Protein AF-A0A0J1GT63-F1 (afdb_monomer_lite)

Secondary structure (DSSP, 8-state):
-HHHHHHHHHHHHHHHHHHHHHHHHHHHHHHHHHTT-STTHHHHHHHHHHHHHHHHHHHHHHHHHHHHHHHHHHHHHHHHHHHT--TTTS----TTHHHHHHHHHHHHHHHHHHHHHHHHHHHHTT--PPP-

Organism: NCBI:txid1195763

pLDDT: mean 82.39, std 9.92, range [51.44, 94.12]

Foldseek 3Di:
DLVVVLVVLVVVLVVLVVVLVVVLVVLLVVLVVCLPPPVCLVVSLVSLVVSLVSLVVSVVSVVVSVVVSVVSLVVVVVVCVVVVHCPSVPDPDPPDPVVVVVVVVSVVSNVSSVVSNVQSVCVVVVHHDDDD

Radius of gyration: 20.68 Å; chains: 1; bounding box: 44×22×62 Å

InterPro domains:
  IPR056918 Octameric membrane protein [PF24838] (2-120)

Structure (mmCIF, N/CA/C/O backbone):
data_AF-A0A0J1GT63-F1
#
_entry.id   AF-A0A0J1GT63-F1
#
loop_
_atom_site.group_PDB
_atom_site.id
_atom_site.type_symbol
_atom_site.label_atom_id
_atom_site.label_alt_id
_atom_site.label_comp_id
_atom_site.label_asym_id
_atom_site.label_entity_id
_atom_site.label_seq_id
_atom_site.pdbx_PDB_ins_code
_atom_site.Cartn_x
_atom_site.Cartn_y
_atom_site.Cartn_z
_atom_site.occupancy
_atom_site.B_iso_or_equiv
_atom_site.auth_seq_id
_atom_site.auth_comp_id
_atom_site.auth_asym_id
_atom_site.auth_atom_id
_atom_site.pdbx_PDB_model_num
ATOM 1 N N . MET A 1 1 ? -10.395 2.982 30.428 1.00 61.97 1 MET A N 1
ATOM 2 C CA . MET A 1 1 ? -8.990 2.828 29.969 1.00 61.97 1 MET A CA 1
ATOM 3 C C . MET A 1 1 ? -8.846 2.008 28.679 1.00 61.97 1 MET A C 1
ATOM 5 O O . MET A 1 1 ? -8.060 2.412 27.834 1.00 61.97 1 MET A O 1
ATOM 9 N N . ALA A 1 2 ? -9.601 0.918 28.463 1.00 61.94 2 ALA A N 1
ATOM 10 C CA . ALA A 1 2 ? -9.502 0.102 27.237 1.00 61.94 2 ALA A CA 1
ATOM 11 C C . ALA A 1 2 ? -9.919 0.835 25.943 1.00 61.94 2 ALA A C 1
ATOM 13 O O . ALA A 1 2 ? -9.250 0.702 24.922 1.00 61.94 2 ALA A O 1
ATOM 14 N N . GLN A 1 3 ? -10.969 1.660 26.002 1.00 65.25 3 GLN A N 1
ATOM 15 C CA . GLN A 1 3 ? -11.474 2.410 24.847 1.00 65.25 3 GLN A CA 1
ATOM 16 C C . GLN A 1 3 ? -10.472 3.464 24.336 1.00 65.25 3 GLN A C 1
ATOM 18 O O . GLN A 1 3 ? -10.177 3.470 23.147 1.00 65.25 3 GLN A O 1
ATOM 23 N N . ASN A 1 4 ? -9.833 4.241 25.228 1.00 70.88 4 ASN A N 1
ATOM 24 C CA . ASN A 1 4 ? -8.737 5.152 24.846 1.00 70.88 4 ASN A CA 1
ATOM 25 C C . ASN A 1 4 ? -7.549 4.409 24.217 1.00 70.88 4 ASN A C 1
ATOM 27 O O . ASN A 1 4 ? -6.924 4.920 23.294 1.00 70.88 4 ASN A O 1
ATOM 31 N N . SER A 1 5 ? -7.220 3.203 24.701 1.00 71.69 5 SER A N 1
ATOM 32 C CA . SER A 1 5 ? -6.152 2.397 24.093 1.00 71.69 5 SER A CA 1
ATOM 33 C C . SER A 1 5 ? -6.535 1.925 22.689 1.00 71.69 5 SER A C 1
ATOM 35 O O . SER A 1 5 ? -5.686 1.952 21.802 1.00 71.69 5 SER A O 1
ATOM 37 N N . ALA A 1 6 ? -7.786 1.508 22.475 1.00 69.88 6 ALA A N 1
ATOM 38 C CA . ALA A 1 6 ? -8.275 1.095 21.163 1.00 69.88 6 ALA A CA 1
ATOM 39 C C . ALA A 1 6 ? -8.284 2.264 20.165 1.00 69.88 6 ALA A C 1
ATOM 41 O O . ALA A 1 6 ? -7.751 2.122 19.069 1.00 69.88 6 ALA A O 1
ATOM 42 N N . GLU A 1 7 ? -8.790 3.428 20.574 1.00 75.69 7 GLU A N 1
ATOM 43 C CA . GLU A 1 7 ? -8.805 4.642 19.752 1.00 75.69 7 GLU A CA 1
ATOM 44 C C . GLU A 1 7 ? -7.388 5.120 19.405 1.00 75.69 7 GLU A C 1
ATOM 46 O O . GLU A 1 7 ? -7.102 5.452 18.257 1.00 75.69 7 GLU A O 1
ATOM 51 N N . HIS A 1 8 ? -6.457 5.070 20.363 1.00 79.69 8 HIS A N 1
ATOM 52 C CA . HIS A 1 8 ? -5.052 5.383 20.109 1.00 79.69 8 HIS A CA 1
ATOM 53 C C . HIS A 1 8 ? -4.418 4.437 19.075 1.00 79.69 8 HIS A C 1
ATOM 55 O O . HIS A 1 8 ? -3.727 4.892 18.164 1.00 79.69 8 HIS A O 1
ATOM 61 N N . HIS A 1 9 ? -4.672 3.127 19.179 1.00 77.00 9 HIS A N 1
ATOM 62 C CA . HIS A 1 9 ? -4.184 2.156 18.198 1.00 77.00 9 HIS A CA 1
ATOM 63 C C . HIS A 1 9 ? -4.799 2.374 16.809 1.00 77.00 9 HIS A C 1
ATOM 65 O O . HIS A 1 9 ? -4.079 2.288 15.815 1.00 77.00 9 HIS A O 1
ATOM 71 N N . ASP A 1 10 ? -6.090 2.693 16.726 1.00 79.19 10 ASP A N 1
ATOM 72 C CA . ASP A 1 10 ? -6.757 2.956 15.449 1.00 79.19 10 ASP A CA 1
ATOM 73 C C . ASP A 1 10 ? -6.227 4.239 14.790 1.00 79.19 10 ASP A C 1
ATOM 75 O O . ASP A 1 10 ? -5.911 4.233 13.598 1.00 79.19 10 ASP A O 1
ATOM 79 N N . ASN A 1 11 ? -6.021 5.304 15.571 1.00 82.81 11 ASN A N 1
ATOM 80 C CA . ASN A 1 11 ? -5.409 6.548 15.096 1.00 82.81 11 ASN A CA 1
ATOM 81 C C . ASN A 1 11 ? -3.973 6.336 14.602 1.00 82.81 11 ASN A C 1
ATOM 83 O O . ASN A 1 11 ? -3.593 6.890 13.568 1.00 82.81 11 ASN A O 1
ATOM 87 N N . LEU A 1 12 ? -3.178 5.508 15.288 1.00 84.44 12 LEU A N 1
ATOM 88 C CA . LEU A 1 12 ? -1.839 5.134 14.827 1.00 84.44 12 LEU A CA 1
ATOM 89 C C . LEU A 1 12 ? -1.883 4.374 13.499 1.00 84.44 12 LEU A C 1
ATOM 91 O O . LEU A 1 12 ? -1.130 4.710 12.587 1.00 84.44 12 LEU A O 1
ATOM 95 N N . VAL A 1 13 ? -2.775 3.386 13.358 1.00 85.19 13 VAL A N 1
ATOM 96 C CA . VAL A 1 13 ? -2.92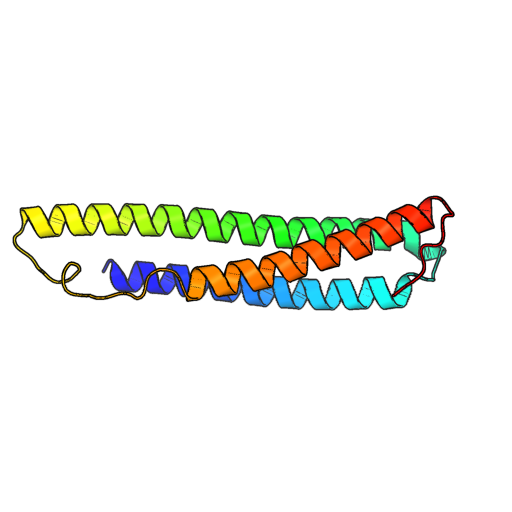0 2.623 12.107 1.00 85.19 13 VAL A CA 1
ATOM 97 C C . VAL A 1 13 ? -3.283 3.551 10.952 1.00 85.19 13 VAL A C 1
ATOM 99 O O . VAL A 1 13 ? -2.655 3.467 9.897 1.00 85.19 13 VAL A O 1
ATOM 102 N N . TRP A 1 14 ? -4.242 4.459 11.143 1.00 84.94 14 TRP A N 1
ATOM 103 C CA . TRP A 1 14 ? -4.617 5.431 10.115 1.00 84.94 14 TRP A CA 1
ATOM 104 C C . TRP A 1 14 ? -3.483 6.397 9.783 1.00 84.94 14 TRP A C 1
ATOM 106 O O . TRP A 1 14 ? -3.211 6.596 8.605 1.00 84.94 14 TRP A O 1
ATOM 116 N N . SER A 1 15 ? -2.779 6.926 10.786 1.00 86.88 15 SER A N 1
ATOM 117 C CA . SER A 1 15 ? -1.674 7.877 10.585 1.00 86.88 15 SER A CA 1
ATOM 118 C C . SER A 1 15 ? -0.499 7.257 9.827 1.00 86.88 15 SER A C 1
ATOM 120 O O . SER A 1 15 ? 0.032 7.846 8.889 1.00 86.88 15 SER A O 1
ATOM 122 N N . VAL A 1 16 ? -0.101 6.037 10.197 1.00 86.31 16 VAL A N 1
ATOM 123 C CA . VAL A 1 16 ? 0.967 5.311 9.494 1.00 86.31 16 VAL A CA 1
ATOM 124 C C . VAL A 1 16 ? 0.520 4.944 8.080 1.00 86.31 16 VAL A C 1
ATOM 126 O O . VAL A 1 16 ? 1.308 5.044 7.139 1.00 86.31 16 VAL A O 1
ATOM 129 N N . SER A 1 17 ? -0.744 4.550 7.904 1.00 88.75 17 SER A N 1
ATOM 130 C CA . SER A 1 17 ? -1.268 4.165 6.591 1.00 88.75 17 SER A CA 1
ATOM 131 C C . SER A 1 17 ? -1.367 5.352 5.643 1.00 88.75 17 SER A C 1
ATOM 133 O O . SER A 1 17 ? -0.927 5.234 4.508 1.00 88.75 17 SER A O 1
ATOM 135 N N . THR A 1 18 ? -1.865 6.505 6.092 1.00 89.31 18 THR A N 1
ATOM 136 C CA . THR A 1 18 ? -1.955 7.711 5.255 1.00 89.31 18 THR A CA 1
ATOM 137 C C . THR A 1 18 ? -0.577 8.216 4.843 1.00 89.31 18 THR A C 1
ATOM 139 O O . THR A 1 18 ? -0.385 8.561 3.678 1.00 89.31 18 THR A O 1
ATOM 142 N N . LEU A 1 19 ? 0.408 8.177 5.748 1.00 90.38 19 LEU A N 1
ATOM 143 C CA . LEU A 1 19 ? 1.798 8.494 5.421 1.00 90.38 19 LEU A CA 1
ATOM 144 C C . LEU A 1 19 ? 2.370 7.505 4.398 1.00 90.38 19 LEU A C 1
ATOM 146 O O . LEU A 1 19 ? 2.970 7.916 3.406 1.00 90.38 19 LEU A O 1
ATOM 150 N N . THR A 1 20 ? 2.128 6.208 4.596 1.00 90.50 20 THR A N 1
ATOM 151 C CA . THR A 1 20 ? 2.578 5.166 3.664 1.00 90.50 20 THR A CA 1
ATOM 152 C C . THR A 1 20 ? 1.941 5.341 2.286 1.00 90.50 20 THR A C 1
ATOM 154 O O . THR A 1 20 ? 2.645 5.273 1.283 1.00 90.50 20 THR A O 1
ATOM 157 N N . TRP A 1 21 ? 0.637 5.617 2.214 1.00 91.62 21 TRP A N 1
ATOM 158 C CA . TRP A 1 21 ? -0.073 5.879 0.959 1.00 91.62 21 TRP A CA 1
ATOM 159 C C . TRP A 1 21 ? 0.452 7.132 0.261 1.00 91.62 21 TRP A C 1
ATOM 161 O O . TRP A 1 21 ? 0.653 7.105 -0.949 1.00 91.62 21 TRP A O 1
ATOM 171 N N . GLY A 1 22 ? 0.729 8.204 1.009 1.00 93.06 22 GLY A N 1
ATOM 172 C CA . GLY A 1 22 ? 1.326 9.424 0.467 1.00 93.06 22 GLY A CA 1
ATOM 173 C C . GLY A 1 22 ? 2.689 9.164 -0.172 1.00 93.06 22 GLY A C 1
ATOM 174 O O . GLY A 1 22 ? 2.891 9.477 -1.344 1.00 93.06 22 GLY A O 1
ATOM 175 N N . VAL A 1 23 ? 3.598 8.516 0.563 1.00 92.38 23 VAL A N 1
ATOM 176 C CA . VAL A 1 23 ? 4.925 8.132 0.049 1.00 92.38 23 VAL A CA 1
ATOM 177 C C . VAL A 1 23 ? 4.796 7.207 -1.162 1.00 92.38 23 VAL A C 1
ATOM 179 O O . VAL A 1 23 ? 5.484 7.394 -2.162 1.00 92.38 23 VAL A O 1
ATOM 182 N N . SER A 1 24 ? 3.881 6.240 -1.103 1.00 93.00 24 SER A N 1
ATOM 183 C CA . SER A 1 24 ? 3.631 5.294 -2.187 1.00 93.00 24 SER A CA 1
ATOM 184 C C . SER A 1 24 ? 3.169 5.991 -3.470 1.00 93.00 24 SER A C 1
ATOM 186 O O . SER A 1 24 ? 3.708 5.715 -4.537 1.00 93.00 24 SER A O 1
ATOM 188 N N . SER A 1 25 ? 2.246 6.951 -3.373 1.00 93.12 25 SER A N 1
ATOM 189 C CA . SER A 1 25 ? 1.780 7.745 -4.517 1.00 93.12 25 SER A CA 1
ATOM 190 C C . SER A 1 25 ? 2.895 8.589 -5.137 1.00 93.12 25 SER A C 1
ATOM 192 O O . SER A 1 25 ? 2.989 8.679 -6.359 1.00 93.12 25 SER A O 1
ATOM 194 N N . VAL A 1 26 ? 3.772 9.174 -4.313 1.00 94.12 26 VAL A N 1
ATOM 195 C CA . VAL A 1 26 ? 4.932 9.942 -4.797 1.00 94.12 26 VAL A CA 1
ATOM 196 C C . VAL A 1 26 ? 5.919 9.038 -5.537 1.00 94.12 26 VAL A C 1
ATOM 198 O O . VAL A 1 26 ? 6.339 9.368 -6.646 1.00 94.12 26 VAL A O 1
ATOM 201 N N . LEU A 1 27 ? 6.247 7.876 -4.965 1.00 93.44 27 LEU A N 1
ATOM 202 C CA . LEU A 1 27 ? 7.117 6.888 -5.608 1.00 93.44 27 LEU A CA 1
ATOM 203 C C . LEU A 1 27 ? 6.526 6.387 -6.926 1.00 93.44 27 LEU A C 1
ATOM 205 O O . LEU A 1 27 ? 7.246 6.264 -7.913 1.00 93.44 27 LEU A O 1
ATOM 209 N N . LEU A 1 28 ? 5.216 6.141 -6.961 1.00 92.56 28 LEU A N 1
ATOM 210 C CA . LEU A 1 28 ? 4.519 5.733 -8.174 1.00 92.56 28 LEU A CA 1
ATOM 211 C C . LEU A 1 28 ? 4.635 6.806 -9.266 1.00 92.56 28 LEU A C 1
ATOM 213 O O . LEU A 1 28 ? 4.976 6.487 -10.401 1.00 92.56 28 LEU A O 1
ATOM 217 N N . GLY A 1 29 ? 4.419 8.078 -8.917 1.00 92.06 29 GLY A N 1
ATOM 218 C CA . GLY A 1 29 ? 4.594 9.200 -9.841 1.00 92.06 29 GLY A CA 1
ATOM 219 C C . GLY A 1 29 ? 6.024 9.307 -10.377 1.00 92.06 29 GLY A C 1
ATOM 220 O O . GLY A 1 29 ? 6.220 9.517 -11.572 1.00 92.06 29 GLY A O 1
ATOM 221 N N . PHE A 1 30 ? 7.030 9.100 -9.523 1.00 92.19 30 PHE A N 1
ATOM 222 C CA . PHE A 1 30 ? 8.430 9.057 -9.948 1.00 92.19 30 PHE A CA 1
ATOM 223 C C . PHE A 1 30 ? 8.696 7.910 -10.933 1.00 92.19 30 PHE A C 1
ATOM 225 O O . PHE A 1 30 ? 9.287 8.138 -11.988 1.00 92.19 30 PHE A O 1
ATOM 232 N N . VAL A 1 31 ? 8.236 6.695 -10.619 1.00 91.69 31 VAL A N 1
ATOM 233 C CA . VAL A 1 31 ? 8.415 5.513 -11.476 1.00 91.69 31 VAL A CA 1
ATOM 234 C C . VAL A 1 31 ? 7.745 5.714 -12.833 1.00 91.69 31 VAL A C 1
ATOM 236 O O . VAL A 1 31 ? 8.376 5.464 -13.852 1.00 91.69 31 VAL A O 1
ATOM 239 N N . LEU A 1 32 ? 6.501 6.199 -12.863 1.00 89.94 32 LEU A N 1
ATOM 240 C CA . LEU A 1 32 ? 5.760 6.409 -14.109 1.00 89.94 32 LEU A CA 1
ATOM 241 C C . LEU A 1 32 ? 6.401 7.479 -15.000 1.00 89.94 32 LEU A C 1
ATOM 243 O O . LEU A 1 32 ? 6.487 7.277 -16.207 1.00 89.94 32 LEU A O 1
ATOM 247 N N . ASN A 1 33 ? 6.893 8.579 -14.421 1.00 91.00 33 ASN A N 1
ATOM 248 C CA . ASN A 1 33 ? 7.541 9.649 -15.187 1.00 91.00 33 ASN A CA 1
ATOM 249 C C . ASN A 1 33 ? 8.891 9.234 -15.781 1.00 91.00 33 ASN A C 1
ATOM 251 O O . ASN A 1 33 ? 9.276 9.741 -16.829 1.00 91.00 33 ASN A O 1
ATOM 255 N N . ASN A 1 34 ? 9.605 8.320 -15.123 1.00 89.38 34 ASN A N 1
ATOM 256 C CA . ASN A 1 34 ? 10.942 7.902 -15.542 1.00 89.38 34 ASN A CA 1
ATOM 257 C C . ASN A 1 34 ? 10.955 6.518 -16.199 1.00 89.38 34 ASN A C 1
ATOM 259 O O . ASN A 1 34 ? 12.018 6.027 -16.558 1.00 89.38 34 ASN A O 1
ATOM 263 N N . ILE A 1 35 ? 9.797 5.878 -16.403 1.00 83.31 35 ILE A N 1
ATOM 264 C CA . ILE A 1 35 ? 9.728 4.504 -16.925 1.00 83.31 35 ILE A CA 1
ATOM 265 C C . ILE A 1 35 ? 10.345 4.363 -18.321 1.00 83.31 35 ILE A C 1
ATOM 267 O O . ILE A 1 35 ? 10.702 3.258 -18.721 1.00 83.31 35 ILE A O 1
ATOM 271 N N . THR A 1 36 ? 10.442 5.464 -19.072 1.00 80.75 36 THR A N 1
ATOM 272 C CA . THR A 1 36 ? 11.046 5.505 -20.406 1.00 80.75 36 THR A CA 1
ATOM 273 C C . THR A 1 36 ? 12.559 5.673 -20.409 1.00 80.75 36 THR A C 1
ATOM 275 O O . THR A 1 36 ? 13.180 5.439 -21.445 1.00 80.75 36 THR A O 1
ATOM 278 N N . ASP A 1 37 ? 13.145 6.060 -19.281 1.00 79.62 37 ASP A N 1
ATOM 279 C CA . ASP A 1 37 ? 14.567 6.341 -19.170 1.00 79.62 37 ASP A CA 1
ATOM 280 C C . ASP A 1 37 ? 15.346 5.064 -18.826 1.00 79.62 37 ASP A C 1
ATOM 282 O O . ASP A 1 37 ? 15.192 4.474 -17.753 1.00 79.62 37 ASP A O 1
ATOM 286 N N . ASN A 1 38 ? 16.178 4.611 -19.764 1.00 71.31 38 ASN A N 1
ATOM 287 C CA . ASN A 1 38 ? 16.959 3.388 -19.597 1.00 71.31 38 ASN A CA 1
ATOM 288 C C . ASN A 1 38 ? 18.137 3.571 -18.625 1.00 71.31 38 ASN A C 1
ATOM 290 O O . ASN A 1 38 ? 18.591 2.576 -18.058 1.00 71.31 38 ASN A O 1
ATOM 294 N N . GLU A 1 39 ? 18.611 4.800 -18.382 1.00 81.00 39 GLU A N 1
ATOM 295 C CA . GLU A 1 39 ? 19.732 5.046 -17.461 1.00 81.00 39 GLU A CA 1
ATOM 296 C C . GLU A 1 39 ? 19.334 4.796 -15.999 1.00 81.00 39 GLU A C 1
ATOM 298 O O . GLU A 1 39 ? 20.139 4.339 -15.185 1.00 81.00 39 GLU A O 1
ATOM 303 N N . LEU A 1 40 ? 18.058 5.015 -15.672 1.00 84.44 40 LEU A N 1
ATOM 304 C CA . LEU A 1 40 ? 17.518 4.872 -14.320 1.00 84.44 40 LEU A CA 1
ATOM 305 C C . LEU A 1 40 ? 16.878 3.501 -14.055 1.00 84.44 40 LEU A C 1
ATOM 307 O O . LEU A 1 40 ? 16.318 3.293 -12.977 1.00 84.44 40 LEU A O 1
ATOM 311 N N . GLY A 1 41 ? 16.971 2.539 -14.980 1.00 83.31 41 GLY A N 1
ATOM 312 C CA . GLY A 1 41 ? 16.234 1.269 -14.908 1.00 83.31 41 GLY A CA 1
ATOM 313 C C . GLY A 1 41 ? 16.411 0.496 -13.590 1.00 83.31 41 GLY A C 1
ATOM 314 O O . GLY A 1 41 ? 15.432 0.042 -12.997 1.00 83.31 41 GLY A O 1
ATOM 315 N N . VAL A 1 42 ? 17.644 0.405 -13.074 1.00 85.88 42 VAL A N 1
ATOM 316 C CA . VAL A 1 42 ? 17.933 -0.266 -11.788 1.00 85.88 42 VAL A CA 1
ATOM 317 C C . VAL A 1 42 ? 17.339 0.503 -10.603 1.00 85.88 42 VAL A C 1
ATOM 319 O O . VAL A 1 42 ? 16.777 -0.099 -9.689 1.00 85.88 42 VAL A O 1
ATOM 322 N N . ILE A 1 43 ? 17.422 1.835 -10.626 1.00 89.38 43 ILE A N 1
ATOM 323 C CA . ILE A 1 43 ? 16.876 2.706 -9.575 1.00 89.38 43 ILE A CA 1
ATOM 324 C C . ILE A 1 43 ? 15.347 2.588 -9.536 1.00 89.38 43 ILE A C 1
ATOM 326 O O . ILE A 1 43 ? 14.759 2.444 -8.464 1.00 89.38 43 ILE A O 1
ATOM 330 N N . ILE A 1 44 ? 14.702 2.573 -10.703 1.00 89.94 44 ILE A N 1
ATOM 331 C CA . ILE A 1 44 ? 13.253 2.386 -10.842 1.00 89.94 44 ILE A CA 1
ATOM 332 C C . ILE A 1 44 ? 12.827 1.025 -10.278 1.00 89.94 44 ILE A C 1
ATOM 334 O O . ILE A 1 44 ? 11.829 0.940 -9.558 1.00 89.94 44 ILE A O 1
ATOM 338 N N . LEU A 1 45 ? 13.599 -0.033 -10.542 1.00 88.62 45 LEU A N 1
ATOM 339 C CA . LEU A 1 45 ? 13.333 -1.370 -10.011 1.00 88.62 45 LEU A CA 1
ATOM 340 C C . LEU A 1 45 ? 13.438 -1.407 -8.477 1.00 88.62 45 LEU A C 1
ATOM 342 O O . LEU A 1 45 ? 12.554 -1.961 -7.819 1.00 88.62 45 LEU A O 1
ATOM 346 N N . LEU A 1 46 ? 14.453 -0.759 -7.895 1.00 90.56 46 LEU A N 1
ATOM 347 C CA . LEU A 1 46 ? 14.582 -0.615 -6.440 1.00 90.56 46 LEU A CA 1
ATOM 348 C C . LEU A 1 46 ? 13.395 0.142 -5.834 1.00 90.56 46 LEU A C 1
ATOM 350 O O . LEU A 1 46 ? 12.846 -0.296 -4.823 1.00 90.56 46 LEU A O 1
ATOM 354 N N . PHE A 1 47 ? 12.941 1.230 -6.461 1.00 92.12 47 PHE A N 1
ATOM 355 C CA . PHE A 1 47 ? 11.758 1.952 -5.990 1.00 92.12 47 PHE A CA 1
ATOM 356 C C . PHE A 1 47 ? 10.479 1.121 -6.078 1.00 92.12 47 PHE A C 1
ATOM 358 O O . PHE A 1 47 ? 9.650 1.206 -5.172 1.00 92.12 47 PHE A O 1
ATOM 365 N N . CYS A 1 48 ? 10.332 0.272 -7.098 1.00 90.31 48 CYS A N 1
ATOM 366 C CA . CYS A 1 48 ? 9.209 -0.660 -7.165 1.00 90.31 48 CYS A CA 1
ATOM 367 C C . CYS A 1 48 ? 9.238 -1.675 -6.018 1.00 90.31 48 CYS A C 1
ATOM 369 O O . CYS A 1 48 ? 8.205 -1.921 -5.395 1.00 90.31 48 CYS A O 1
ATOM 371 N N . LEU A 1 49 ? 10.413 -2.222 -5.689 1.00 90.00 49 LEU A N 1
ATOM 372 C CA . LEU A 1 49 ? 10.569 -3.128 -4.548 1.00 90.00 49 LEU A CA 1
ATOM 373 C C . LEU A 1 49 ? 10.236 -2.433 -3.223 1.00 90.00 49 LEU A C 1
ATOM 375 O O . LEU A 1 49 ? 9.504 -2.996 -2.409 1.00 90.00 49 LEU A O 1
ATOM 379 N N . ILE A 1 50 ? 10.710 -1.198 -3.025 1.00 91.88 50 ILE A N 1
ATOM 380 C CA . ILE A 1 50 ? 10.389 -0.390 -1.840 1.00 91.88 50 ILE A CA 1
ATOM 381 C C . ILE A 1 50 ? 8.881 -0.122 -1.766 1.00 91.88 50 ILE A C 1
ATOM 383 O O . ILE A 1 50 ? 8.282 -0.301 -0.707 1.00 91.88 50 ILE A O 1
ATOM 387 N N . GLY A 1 51 ? 8.249 0.258 -2.880 1.00 90.19 51 GLY A N 1
ATOM 388 C CA . GLY A 1 51 ? 6.811 0.515 -2.953 1.00 90.19 51 GLY A CA 1
ATOM 389 C C . GLY A 1 51 ? 5.975 -0.702 -2.556 1.00 90.19 51 GLY A C 1
ATOM 390 O O . GLY A 1 51 ? 5.119 -0.603 -1.674 1.00 90.19 51 GLY A O 1
ATOM 391 N N . VAL A 1 52 ? 6.275 -1.869 -3.138 1.00 89.25 52 VAL A N 1
ATOM 392 C CA . VAL A 1 52 ? 5.624 -3.145 -2.795 1.00 89.25 52 VAL A CA 1
ATOM 393 C C . VAL A 1 52 ? 5.847 -3.492 -1.322 1.00 89.25 52 VAL A C 1
ATOM 395 O O . VAL A 1 52 ? 4.894 -3.817 -0.612 1.00 89.25 52 VAL A O 1
ATOM 398 N N . PHE A 1 53 ? 7.089 -3.392 -0.844 1.00 90.31 53 PHE A N 1
ATOM 399 C CA . PHE A 1 53 ? 7.448 -3.715 0.534 1.00 90.31 53 PHE A CA 1
ATOM 400 C C . PHE A 1 53 ? 6.690 -2.848 1.547 1.00 90.31 53 PHE A C 1
ATOM 402 O O . PHE A 1 53 ? 6.091 -3.380 2.479 1.00 90.31 53 PHE A O 1
ATOM 409 N N . LEU A 1 54 ? 6.643 -1.529 1.338 1.00 90.00 54 LEU A N 1
ATOM 410 C CA . LEU A 1 54 ? 5.944 -0.595 2.224 1.00 90.00 54 LEU A CA 1
ATOM 411 C C . LEU A 1 54 ? 4.447 -0.910 2.331 1.00 90.00 54 LEU A C 1
ATOM 413 O O . LEU A 1 54 ? 3.892 -0.929 3.433 1.00 90.00 54 LEU A O 1
ATOM 417 N N . ILE A 1 55 ? 3.796 -1.207 1.204 1.00 89.56 55 ILE A N 1
ATOM 418 C CA . ILE A 1 55 ? 2.375 -1.567 1.177 1.00 89.56 55 ILE A CA 1
ATOM 419 C C . ILE A 1 55 ? 2.132 -2.907 1.890 1.00 89.56 55 ILE A C 1
ATOM 421 O O . ILE A 1 55 ? 1.209 -3.014 2.700 1.00 89.56 55 ILE A O 1
ATOM 425 N N . LEU A 1 56 ? 2.980 -3.916 1.672 1.00 88.00 56 LEU A N 1
ATOM 426 C CA . LEU A 1 56 ? 2.872 -5.197 2.380 1.00 88.00 56 LEU A CA 1
ATOM 427 C C . LEU A 1 56 ? 3.076 -5.037 3.892 1.00 88.00 56 LEU A C 1
ATOM 429 O O . LEU A 1 56 ? 2.288 -5.570 4.676 1.00 88.00 56 LEU A O 1
ATOM 433 N N . CYS A 1 57 ? 4.079 -4.266 4.316 1.00 88.12 57 CYS A N 1
ATOM 434 C CA . CYS A 1 57 ? 4.315 -3.961 5.726 1.00 88.12 57 CYS A CA 1
ATOM 435 C C . CYS A 1 57 ? 3.117 -3.252 6.363 1.00 88.12 57 CYS A C 1
ATOM 437 O O . CYS A 1 57 ? 2.668 -3.662 7.433 1.00 88.12 57 CYS A O 1
ATOM 439 N N . SER A 1 58 ? 2.551 -2.244 5.695 1.00 87.56 58 SER A N 1
ATOM 440 C CA . SER A 1 58 ? 1.358 -1.535 6.174 1.00 87.56 58 SER A CA 1
ATOM 441 C C . SER A 1 58 ? 0.170 -2.489 6.366 1.00 87.56 58 SER A C 1
ATOM 443 O O . SER A 1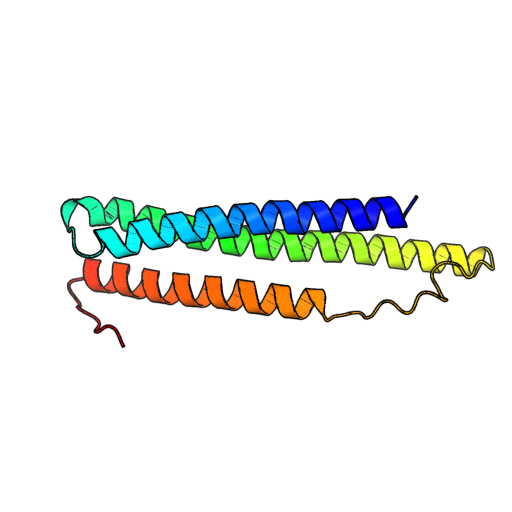 58 ? -0.474 -2.482 7.419 1.00 87.56 58 SER A O 1
ATOM 445 N N . TRP A 1 59 ? -0.051 -3.411 5.420 1.00 87.50 59 TRP A N 1
ATOM 446 C CA . TRP A 1 59 ? -1.094 -4.435 5.537 1.00 87.50 59 TRP A CA 1
ATOM 447 C C . TRP A 1 59 ? -0.860 -5.384 6.722 1.00 87.50 59 TRP A C 1
ATOM 449 O O . TRP A 1 59 ? -1.794 -5.706 7.465 1.00 87.50 59 TRP A O 1
ATOM 459 N N . LEU A 1 60 ? 0.380 -5.844 6.915 1.00 87.44 60 LEU A N 1
ATOM 460 C CA . LEU A 1 60 ? 0.745 -6.735 8.019 1.00 87.44 60 LEU A CA 1
ATOM 461 C C . LEU A 1 60 ? 0.584 -6.053 9.378 1.00 87.44 60 LEU A C 1
ATOM 463 O O . LEU A 1 60 ? -0.015 -6.642 10.280 1.00 87.44 60 LEU A O 1
ATOM 467 N N . PHE A 1 61 ? 1.040 -4.808 9.517 1.00 84.88 61 PHE A N 1
ATOM 468 C CA . PHE A 1 61 ? 0.864 -4.042 10.747 1.00 84.88 61 PHE A CA 1
ATOM 469 C C . PHE A 1 61 ? -0.614 -3.823 11.055 1.00 84.88 61 PHE A C 1
ATOM 471 O O . PHE A 1 61 ? -1.049 -4.118 12.168 1.00 84.88 61 PHE A O 1
ATOM 478 N N . ALA A 1 62 ? -1.424 -3.422 10.071 1.00 84.81 62 ALA A N 1
ATOM 479 C CA . ALA A 1 62 ? -2.866 -3.278 10.262 1.00 84.81 62 ALA A CA 1
ATOM 480 C C . ALA A 1 62 ? -3.518 -4.583 10.757 1.00 84.81 62 ALA A C 1
ATOM 482 O O . ALA A 1 62 ? -4.369 -4.556 11.649 1.00 84.81 62 ALA A O 1
ATOM 483 N N . ARG A 1 63 ? -3.098 -5.746 10.238 1.00 85.00 63 ARG A N 1
ATOM 484 C CA . ARG A 1 63 ? -3.565 -7.057 10.720 1.00 85.00 63 ARG A CA 1
ATOM 485 C C . ARG A 1 63 ? -3.123 -7.358 12.152 1.00 85.00 63 ARG A C 1
ATOM 487 O O . ARG A 1 63 ? -3.948 -7.809 12.948 1.00 85.00 63 ARG A O 1
ATOM 494 N N . GLN A 1 64 ? -1.861 -7.108 12.492 1.00 84.75 64 GLN A N 1
ATOM 495 C CA . GLN A 1 64 ? -1.334 -7.348 13.838 1.00 84.75 64 GLN A CA 1
ATOM 496 C C . GLN A 1 64 ? -2.021 -6.466 14.884 1.00 84.75 64 GLN A C 1
ATOM 498 O O . GLN A 1 64 ? -2.504 -6.982 15.893 1.00 84.75 64 GLN A O 1
ATOM 503 N N . PHE A 1 65 ? -2.155 -5.162 14.621 1.00 81.75 65 PHE A N 1
ATOM 504 C CA . PHE A 1 65 ? -2.842 -4.240 15.528 1.00 81.75 65 PHE A CA 1
ATOM 505 C C . PHE A 1 65 ? -4.301 -4.642 15.752 1.00 81.75 65 PHE A C 1
ATOM 507 O O . PHE A 1 65 ? -4.767 -4.648 16.892 1.00 81.75 65 PHE A O 1
ATOM 514 N N . ARG A 1 66 ? -5.007 -5.071 14.697 1.00 79.00 66 ARG A N 1
ATOM 515 C CA . ARG A 1 66 ? -6.373 -5.603 14.825 1.00 79.00 66 ARG A CA 1
ATOM 516 C C . ARG A 1 66 ? -6.428 -6.854 15.698 1.00 79.00 66 ARG A C 1
ATOM 518 O O . ARG A 1 66 ? -7.326 -6.955 16.529 1.00 79.00 66 ARG A O 1
ATOM 525 N N . SER A 1 67 ? -5.482 -7.780 15.534 1.00 83.69 67 SER A N 1
ATOM 526 C CA . SER A 1 67 ? -5.409 -8.997 16.351 1.00 83.69 67 SER A CA 1
ATOM 527 C C . SER A 1 67 ? -5.240 -8.662 17.837 1.00 83.69 67 SER A C 1
ATOM 529 O O . SER A 1 67 ? -6.046 -9.091 18.662 1.00 83.69 67 SER A O 1
ATOM 531 N N . ILE A 1 68 ? -4.271 -7.803 18.171 1.00 83.00 68 ILE A N 1
ATOM 532 C CA . ILE A 1 68 ? -4.003 -7.372 19.552 1.00 83.00 68 ILE A CA 1
ATOM 533 C C . ILE A 1 68 ? -5.213 -6.637 20.141 1.00 83.00 68 ILE A C 1
ATOM 535 O O . ILE A 1 68 ? -5.612 -6.896 21.278 1.00 83.00 68 ILE A O 1
ATOM 539 N N . ARG A 1 69 ? -5.833 -5.737 19.370 1.00 80.88 69 ARG A N 1
ATOM 540 C CA . ARG A 1 69 ? -7.039 -5.015 19.792 1.00 80.88 69 ARG A CA 1
ATOM 541 C C . ARG A 1 69 ? -8.179 -5.987 20.102 1.00 80.88 69 ARG A C 1
ATOM 543 O O . ARG A 1 69 ? -8.803 -5.869 21.152 1.00 80.88 69 ARG A O 1
ATOM 550 N N . ASN A 1 70 ? -8.419 -6.972 19.236 1.00 81.62 70 ASN A N 1
ATOM 551 C CA . ASN A 1 70 ? -9.464 -7.975 19.442 1.00 81.62 70 ASN A CA 1
ATOM 552 C C . ASN A 1 70 ? -9.205 -8.829 20.691 1.00 81.62 70 ASN A C 1
ATOM 554 O O . ASN A 1 70 ? -10.135 -9.052 21.458 1.00 81.62 70 ASN A O 1
ATOM 558 N N . GLN A 1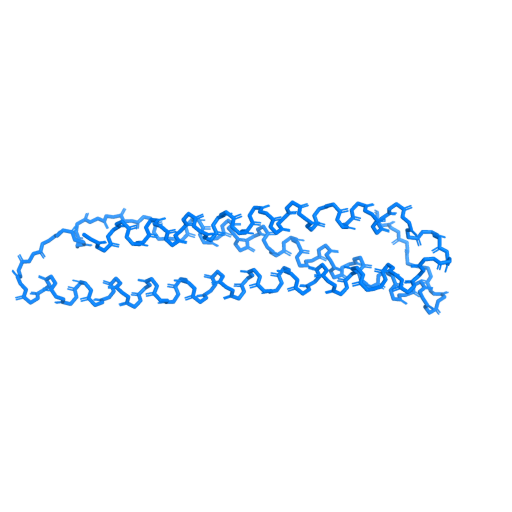 71 ? -7.958 -9.242 20.942 1.00 82.00 71 GLN A N 1
ATOM 559 C CA . GLN A 1 71 ? -7.589 -9.970 22.164 1.00 82.00 71 GLN A CA 1
ATOM 560 C C . GLN A 1 71 ? -7.885 -9.148 23.427 1.00 82.00 71 GLN A C 1
ATOM 562 O O . GLN A 1 71 ? -8.511 -9.653 24.359 1.00 82.00 71 GLN A O 1
ATOM 567 N N . LYS A 1 72 ? -7.513 -7.858 23.438 1.00 81.31 72 LYS A N 1
ATOM 568 C CA . LYS A 1 72 ? -7.828 -6.943 24.549 1.00 81.31 72 LYS A CA 1
ATOM 569 C C . LYS A 1 72 ? -9.342 -6.796 24.752 1.00 81.31 72 LYS A C 1
ATOM 571 O O . LYS A 1 72 ? -9.805 -6.843 25.886 1.00 81.31 72 LYS A O 1
ATOM 576 N N . TYR A 1 73 ? -10.116 -6.663 23.671 1.00 79.31 73 TYR A N 1
ATOM 577 C CA . TYR A 1 73 ? -11.578 -6.564 23.750 1.00 79.31 73 TYR A CA 1
ATOM 578 C C . TYR A 1 73 ? -12.236 -7.828 24.298 1.00 79.31 73 TYR A C 1
ATOM 580 O O . TYR A 1 73 ? -13.137 -7.719 25.127 1.00 79.31 73 TYR A O 1
ATOM 588 N N . VAL A 1 74 ? -11.805 -9.009 23.847 1.00 83.62 74 VAL A N 1
ATOM 589 C CA . VAL A 1 74 ? -12.311 -10.291 24.360 1.00 83.62 74 VAL A CA 1
ATOM 590 C C . VAL A 1 74 ? -12.047 -10.380 25.859 1.00 83.62 74 VAL A C 1
ATOM 592 O O . VAL A 1 74 ? -12.983 -10.602 26.621 1.00 83.62 74 VAL A O 1
ATOM 595 N N . ARG A 1 75 ? -10.821 -10.067 26.297 1.00 82.75 75 ARG A N 1
ATOM 596 C CA . ARG A 1 75 ? -10.472 -10.096 27.719 1.00 82.75 75 ARG A CA 1
ATOM 597 C C . ARG A 1 75 ? -11.284 -9.107 28.560 1.00 82.75 75 ARG A C 1
ATOM 599 O O . ARG A 1 75 ? -11.684 -9.433 29.671 1.00 82.75 75 ARG A O 1
ATOM 606 N N . CYS A 1 76 ? -11.558 -7.909 28.043 1.00 81.50 76 CYS A N 1
ATOM 607 C CA . CYS A 1 76 ? -12.429 -6.953 28.730 1.00 81.50 76 CYS A CA 1
ATOM 608 C C . CYS A 1 76 ? -13.874 -7.457 28.843 1.00 81.50 76 CYS A C 1
ATOM 610 O O . CYS A 1 76 ? -14.484 -7.264 29.887 1.00 81.50 76 CYS A O 1
ATOM 612 N N . LYS A 1 77 ? -14.412 -8.121 27.811 1.00 80.81 77 LYS A N 1
ATOM 613 C CA . LYS A 1 77 ? -15.760 -8.710 27.864 1.00 80.81 77 LYS A CA 1
ATOM 614 C C . LYS A 1 77 ? -15.858 -9.866 28.857 1.00 80.81 77 LYS A C 1
ATOM 616 O O . LYS A 1 77 ? -16.875 -9.981 29.528 1.00 80.81 77 LYS A O 1
ATOM 621 N N . GLU A 1 78 ? -14.814 -10.688 28.965 1.00 85.44 78 GLU A N 1
ATOM 622 C CA . GLU A 1 78 ? -14.723 -11.738 29.991 1.00 85.44 78 GLU A CA 1
ATOM 623 C C . GLU A 1 78 ? -14.785 -11.133 31.401 1.00 85.44 78 GLU A C 1
ATOM 625 O O . GLU A 1 78 ? -15.625 -11.528 32.203 1.00 85.44 78 GLU A O 1
ATOM 630 N N . LEU A 1 79 ? -13.971 -10.105 31.669 1.00 83.75 79 LEU A N 1
ATOM 631 C CA . LEU A 1 79 ? -13.962 -9.415 32.964 1.00 83.75 79 LEU A CA 1
ATOM 632 C C . LEU A 1 79 ? -15.291 -8.711 33.272 1.00 83.75 79 LEU A C 1
ATOM 634 O O . LEU A 1 79 ? -15.733 -8.702 34.416 1.00 83.75 79 LEU A O 1
ATOM 638 N N . GLU A 1 80 ? -15.947 -8.118 32.272 1.00 83.75 80 GLU A N 1
ATOM 639 C CA . GLU A 1 80 ? -17.274 -7.523 32.463 1.00 83.75 80 GLU A CA 1
ATOM 640 C C . GLU A 1 80 ? -18.333 -8.564 32.819 1.00 83.75 80 GLU A C 1
ATOM 642 O O . GLU A 1 80 ? -19.163 -8.302 33.687 1.00 83.75 80 GLU A O 1
ATOM 647 N N . ALA A 1 81 ? -18.287 -9.738 32.184 1.00 8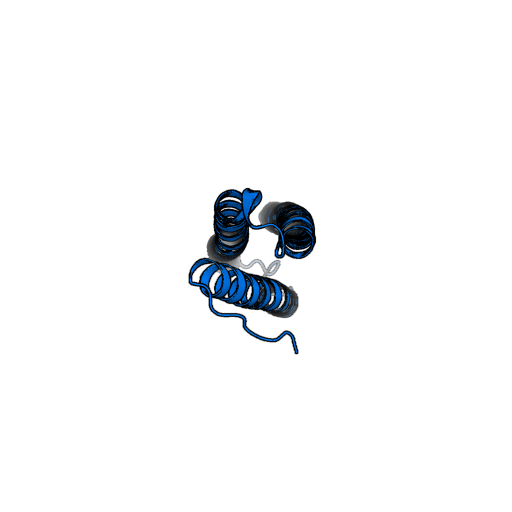4.81 81 ALA A N 1
ATOM 648 C CA . ALA A 1 81 ? -19.197 -10.833 32.490 1.00 84.81 81 ALA A CA 1
ATOM 649 C C . ALA A 1 81 ? -19.004 -11.344 33.927 1.00 84.81 81 ALA A C 1
ATOM 651 O O . ALA A 1 81 ? -19.990 -11.593 34.617 1.00 84.81 81 ALA A O 1
ATOM 652 N N . GLU A 1 82 ? -17.757 -11.438 34.398 1.00 87.25 82 GLU A N 1
ATOM 653 C CA . GLU A 1 82 ? -17.434 -11.819 35.781 1.00 87.25 82 GLU A CA 1
ATOM 654 C C . GLU A 1 82 ? -17.884 -10.767 36.811 1.00 87.25 82 GLU A C 1
ATOM 656 O O . GLU A 1 82 ? -18.317 -11.117 37.907 1.00 87.25 82 GLU A O 1
ATOM 661 N N . LEU A 1 83 ? -17.812 -9.478 36.464 1.00 86.50 83 LEU A N 1
ATOM 662 C CA . LEU A 1 83 ? -18.137 -8.360 37.360 1.00 86.50 83 LEU A CA 1
ATOM 663 C C . LEU A 1 83 ? -19.594 -7.872 37.252 1.00 86.50 83 LEU A C 1
ATOM 665 O O . LEU A 1 83 ? -19.973 -6.931 37.949 1.00 86.50 83 LEU A O 1
ATOM 669 N N . GLY A 1 84 ? -20.412 -8.472 36.380 1.00 83.69 84 GLY A N 1
ATOM 670 C CA . GLY A 1 84 ? -21.801 -8.058 36.146 1.00 83.69 84 GLY A CA 1
ATOM 671 C C . GLY A 1 84 ? -21.942 -6.678 35.487 1.00 83.69 84 GLY A C 1
ATOM 672 O O . GLY A 1 84 ? -22.962 -6.009 35.653 1.00 83.69 84 GLY A O 1
ATOM 673 N N . LEU A 1 85 ? -20.919 -6.227 34.758 1.00 81.69 85 LEU A N 1
ATOM 674 C CA . LEU A 1 85 ? -20.893 -4.933 34.074 1.00 81.69 85 LEU A CA 1
ATOM 675 C C . LEU A 1 85 ? -21.401 -5.066 32.629 1.00 81.69 85 LEU A C 1
ATOM 677 O O . LEU A 1 85 ? -21.274 -6.115 32.003 1.00 81.69 85 LEU A O 1
ATOM 681 N N . VAL A 1 86 ? -21.967 -3.983 32.079 1.00 76.75 86 VAL A N 1
ATOM 682 C CA . VAL A 1 86 ? -22.592 -3.982 30.735 1.00 76.75 86 VAL A CA 1
ATOM 683 C C . VAL A 1 86 ? -22.055 -2.915 29.771 1.00 76.75 86 VAL A C 1
ATOM 685 O O . VAL A 1 86 ? -22.691 -2.581 28.767 1.00 76.75 86 VAL A O 1
ATOM 688 N N . GLN A 1 87 ? -20.888 -2.342 30.067 1.00 71.56 87 GLN A N 1
ATOM 689 C CA . GLN A 1 87 ? -20.345 -1.208 29.316 1.00 71.56 87 GLN A CA 1
ATOM 690 C C . GLN A 1 87 ? -19.945 -1.576 27.879 1.00 71.56 87 GLN A C 1
ATOM 692 O O . GLN A 1 87 ? -20.263 -0.815 26.968 1.00 71.56 87 GLN A O 1
ATOM 697 N N . HIS A 1 88 ? -19.320 -2.734 27.633 1.00 66.94 88 HIS A N 1
ATOM 698 C CA . HIS A 1 88 ? -18.926 -3.169 26.283 1.00 66.94 88 HIS A CA 1
ATOM 699 C C . HIS A 1 88 ? -19.894 -4.176 25.640 1.00 66.94 88 HIS A C 1
ATOM 701 O O . HIS A 1 88 ? -19.763 -4.472 24.448 1.00 66.94 88 HIS A O 1
ATOM 707 N N . THR A 1 89 ? -20.874 -4.699 26.379 1.00 62.66 89 THR A N 1
ATOM 708 C CA . THR A 1 89 ? -21.947 -5.557 25.840 1.00 62.66 89 THR A CA 1
ATOM 709 C C . THR A 1 89 ? -23.050 -4.761 25.141 1.00 62.66 89 THR A C 1
ATOM 711 O O . THR A 1 89 ? -23.606 -5.258 24.164 1.00 62.66 89 THR A O 1
ATOM 714 N N . ASN A 1 90 ? -23.325 -3.517 25.557 1.00 63.31 90 ASN A N 1
ATOM 715 C CA . ASN A 1 90 ? -24.363 -2.672 24.941 1.00 63.31 90 ASN A CA 1
ATOM 716 C C . ASN A 1 90 ? -23.886 -1.809 23.757 1.00 63.31 90 ASN A C 1
ATOM 718 O O . ASN A 1 90 ? -24.705 -1.220 23.048 1.00 63.31 90 ASN A O 1
ATOM 722 N N . ILE A 1 91 ? -22.578 -1.730 23.498 1.00 65.50 91 ILE A N 1
ATOM 723 C CA . ILE A 1 91 ? -22.053 -0.972 22.356 1.00 65.50 91 ILE A CA 1
ATOM 724 C C . ILE A 1 91 ? -22.247 -1.797 21.076 1.00 65.50 91 ILE A C 1
ATOM 726 O O . ILE A 1 91 ? -21.488 -2.724 20.786 1.00 65.50 91 ILE A O 1
ATOM 730 N N . LYS A 1 92 ? -23.241 -1.423 20.260 1.00 55.50 92 LYS A N 1
ATOM 731 C CA . LYS A 1 92 ? -23.367 -1.874 18.864 1.00 55.50 92 LYS A CA 1
ATOM 732 C C . LYS A 1 92 ? -22.289 -1.206 18.009 1.00 55.50 92 LYS A C 1
ATOM 734 O O . LYS A 1 92 ? -22.551 -0.247 17.289 1.00 55.50 92 LYS A O 1
ATOM 739 N N . HIS A 1 93 ? -21.058 -1.699 18.083 1.00 56.56 93 HIS A N 1
ATOM 740 C CA . HIS A 1 93 ? -20.044 -1.321 17.106 1.00 56.56 93 HIS A CA 1
ATOM 741 C C . HIS A 1 93 ? -20.409 -1.971 15.761 1.00 56.56 93 HIS A C 1
ATOM 743 O O . HIS A 1 93 ? -20.570 -3.192 15.696 1.00 56.56 93 HIS A O 1
ATOM 749 N N . GLN A 1 94 ? -20.571 -1.180 14.691 1.00 54.88 94 GLN A N 1
ATOM 750 C CA . GLN A 1 94 ? -20.691 -1.720 13.332 1.00 54.88 94 GLN A CA 1
ATOM 751 C C . GLN A 1 94 ? -19.344 -2.330 12.927 1.00 54.88 94 GLN A C 1
ATOM 753 O O . GLN A 1 94 ? -18.492 -1.695 12.306 1.00 54.88 94 GLN A O 1
ATOM 758 N N . ASN A 1 95 ? -19.138 -3.583 13.323 1.00 54.44 95 ASN A N 1
ATOM 759 C CA . ASN A 1 95 ? -17.968 -4.354 12.948 1.00 54.44 95 ASN A CA 1
ATOM 760 C C . ASN A 1 95 ? -17.906 -4.478 11.420 1.00 54.44 95 ASN A C 1
ATOM 762 O O . ASN A 1 95 ? -18.844 -4.956 10.789 1.00 54.44 95 ASN A O 1
ATOM 766 N N . GLY A 1 96 ? -16.777 -4.081 10.829 1.00 60.62 96 GLY A N 1
ATOM 767 C CA . GLY A 1 96 ? -16.405 -4.488 9.472 1.00 60.62 96 GLY A CA 1
ATOM 768 C C . GLY A 1 96 ? -16.323 -3.381 8.422 1.00 60.62 96 GLY A C 1
ATOM 769 O O . GLY A 1 96 ? -15.481 -3.504 7.539 1.00 60.62 96 GLY A O 1
ATOM 770 N N . SER A 1 97 ? -17.080 -2.282 8.529 1.00 64.62 97 SER A N 1
ATOM 771 C CA . SER A 1 97 ? -17.115 -1.251 7.467 1.00 64.62 97 SER A CA 1
ATOM 772 C C . SER A 1 97 ? -15.744 -0.595 7.225 1.00 64.62 97 SER A C 1
ATOM 774 O O . SER A 1 97 ? -15.214 -0.621 6.113 1.00 64.62 97 SER A O 1
ATOM 776 N N . GLN A 1 98 ? -15.082 -0.127 8.289 1.00 71.44 98 GLN A N 1
ATOM 777 C CA . GLN A 1 98 ? -13.735 0.453 8.185 1.00 71.44 98 GLN A CA 1
ATOM 778 C C . GLN A 1 98 ? -12.678 -0.575 7.752 1.00 71.44 98 GLN A C 1
ATOM 780 O O . GLN A 1 98 ? -11.745 -0.251 7.020 1.00 71.44 98 GLN A O 1
ATOM 785 N N . SER A 1 99 ? -12.828 -1.834 8.178 1.00 74.56 99 SER A N 1
ATOM 786 C CA . SER A 1 99 ? -11.917 -2.913 7.790 1.00 74.56 99 SER A CA 1
ATOM 787 C C . SER A 1 99 ? -12.026 -3.228 6.299 1.00 74.56 99 SER A C 1
ATOM 789 O O . SER A 1 99 ? -11.000 -3.450 5.662 1.00 74.56 99 SER A O 1
ATOM 791 N N . ALA A 1 100 ? -13.247 -3.236 5.758 1.00 81.56 100 ALA A N 1
ATOM 792 C CA . ALA A 1 100 ? -13.512 -3.489 4.349 1.00 81.56 100 ALA A CA 1
ATOM 793 C C . ALA A 1 100 ? -12.947 -2.368 3.469 1.00 81.56 100 ALA A C 1
ATOM 795 O O . ALA A 1 100 ? -12.187 -2.657 2.549 1.00 81.56 100 ALA A O 1
ATOM 796 N N . LEU A 1 101 ? -13.226 -1.101 3.800 1.00 84.19 101 LEU A N 1
ATOM 797 C CA . LEU A 1 101 ? -12.685 0.053 3.070 1.00 84.19 101 LEU A CA 1
ATOM 798 C C . LEU A 1 101 ? -11.155 0.055 3.052 1.00 84.19 101 LEU A C 1
ATOM 800 O O . LEU A 1 101 ? -10.549 0.192 1.992 1.00 84.19 101 LEU A O 1
ATOM 804 N N . TYR A 1 102 ? -10.526 -0.169 4.207 1.00 85.75 102 TYR A N 1
ATOM 805 C CA . TYR A 1 102 ? -9.072 -0.260 4.296 1.00 85.75 102 TYR A CA 1
ATOM 806 C C . TYR A 1 102 ? -8.514 -1.381 3.409 1.00 85.75 102 TYR A C 1
ATOM 808 O O . TYR A 1 102 ? -7.539 -1.185 2.687 1.00 85.75 102 TYR A O 1
ATOM 816 N N . SER A 1 103 ? -9.144 -2.558 3.437 1.00 85.50 103 SER A N 1
ATOM 817 C CA . SER A 1 103 ? -8.729 -3.686 2.605 1.00 85.50 103 SER A CA 1
ATOM 818 C C . SER A 1 103 ? -8.897 -3.408 1.111 1.00 85.50 103 SER A C 1
ATOM 820 O O . SER A 1 103 ? -8.022 -3.794 0.344 1.00 85.50 103 SER A O 1
ATOM 822 N N . ILE A 1 104 ? -9.957 -2.707 0.698 1.00 90.38 104 ILE A N 1
ATOM 823 C CA . ILE A 1 104 ? -10.157 -2.293 -0.698 1.00 90.38 104 ILE A CA 1
ATOM 824 C C . ILE A 1 104 ? -9.037 -1.347 -1.140 1.00 90.38 104 ILE A C 1
ATOM 826 O O . ILE A 1 104 ? -8.390 -1.611 -2.149 1.00 90.38 104 ILE A O 1
ATOM 830 N N . ILE A 1 105 ? -8.761 -0.285 -0.374 1.00 90.19 105 ILE A N 1
ATOM 831 C CA . ILE A 1 105 ? -7.722 0.702 -0.719 1.00 90.19 105 ILE A CA 1
ATOM 832 C C . ILE A 1 105 ? -6.364 0.021 -0.866 1.00 90.19 105 ILE A C 1
ATOM 834 O O . ILE A 1 105 ? -5.644 0.227 -1.840 1.00 90.19 105 ILE A O 1
ATOM 838 N N . 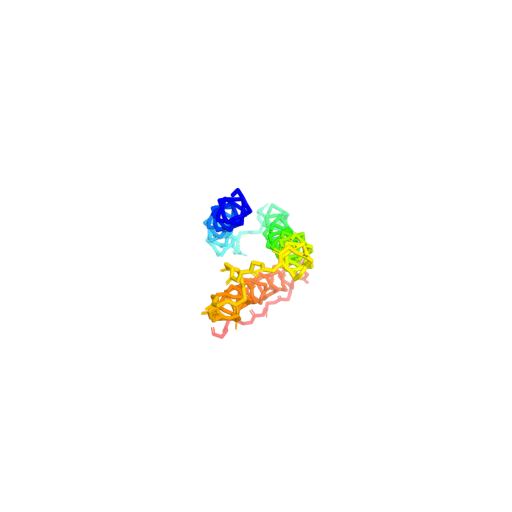MET A 1 106 ? -6.020 -0.834 0.086 1.00 89.94 106 MET A N 1
ATOM 839 C CA . MET A 1 106 ? -4.750 -1.534 0.042 1.00 89.94 106 MET A CA 1
ATOM 840 C C . MET A 1 106 ? -4.663 -2.544 -1.108 1.00 89.94 106 MET A C 1
ATOM 842 O O . MET A 1 106 ? -3.598 -2.668 -1.707 1.00 89.94 106 MET A O 1
ATOM 846 N N . LEU A 1 107 ? -5.756 -3.237 -1.453 1.00 90.31 107 LEU A N 1
ATOM 847 C CA . LEU A 1 107 ? -5.794 -4.092 -2.643 1.00 90.31 107 LEU A CA 1
ATOM 848 C C . LEU A 1 107 ? -5.532 -3.275 -3.911 1.00 90.31 107 LEU A C 1
ATOM 850 O O . LEU A 1 107 ? -4.725 -3.701 -4.727 1.00 90.31 107 LEU A O 1
ATOM 854 N N . LEU A 1 108 ? -6.122 -2.082 -4.038 1.00 92.19 108 LEU A N 1
ATOM 855 C CA . LEU A 1 108 ? -5.856 -1.185 -5.168 1.00 92.19 108 LEU A CA 1
ATOM 856 C C . LEU A 1 108 ? -4.371 -0.812 -5.259 1.00 92.19 108 LEU A C 1
ATOM 858 O O . LEU A 1 108 ? -3.790 -0.898 -6.341 1.00 92.19 108 LEU A O 1
ATOM 862 N N . PHE A 1 109 ? -3.729 -0.466 -4.139 1.00 91.44 109 PHE A N 1
ATOM 863 C CA . PHE A 1 109 ? -2.286 -0.209 -4.118 1.00 91.44 109 PHE A CA 1
ATOM 864 C C . PHE A 1 109 ? -1.470 -1.444 -4.519 1.00 91.44 109 PHE A C 1
ATOM 866 O O . PHE A 1 109 ? -0.583 -1.328 -5.362 1.00 91.44 109 PHE A O 1
ATOM 873 N N . ILE A 1 110 ? -1.774 -2.624 -3.969 1.00 89.75 110 ILE A N 1
ATOM 874 C CA . ILE A 1 110 ? -1.069 -3.875 -4.299 1.00 89.75 110 ILE A CA 1
ATOM 875 C C . ILE A 1 110 ? -1.204 -4.189 -5.789 1.00 89.75 110 ILE A C 1
ATOM 877 O O . ILE A 1 110 ? -0.204 -4.480 -6.445 1.00 89.75 110 ILE A O 1
ATOM 881 N N . THR A 1 111 ? -2.416 -4.113 -6.340 1.00 91.56 111 THR A N 1
ATOM 882 C CA . THR A 1 111 ? -2.663 -4.367 -7.762 1.00 91.56 111 THR A CA 1
ATOM 883 C C . THR A 1 111 ? -1.902 -3.370 -8.627 1.00 91.56 111 THR A C 1
ATOM 885 O O . THR A 1 111 ? -1.218 -3.782 -9.561 1.00 91.56 111 THR A O 1
ATOM 888 N N . THR A 1 112 ? -1.941 -2.082 -8.281 1.00 92.00 112 THR A N 1
ATOM 889 C CA . THR A 1 112 ? -1.238 -1.031 -9.030 1.00 92.00 112 THR A CA 1
ATOM 890 C C . THR A 1 112 ? 0.271 -1.271 -9.038 1.00 92.00 112 THR A C 1
ATOM 892 O O . THR A 1 112 ? 0.882 -1.311 -10.105 1.00 92.00 112 THR A O 1
ATOM 895 N N . TRP A 1 113 ? 0.877 -1.515 -7.873 1.00 91.81 113 TRP A N 1
ATOM 896 C CA . TRP A 1 113 ? 2.307 -1.815 -7.780 1.00 91.81 113 TRP A CA 1
ATOM 897 C C . TRP A 1 113 ? 2.692 -3.094 -8.510 1.00 91.81 113 TRP A C 1
ATOM 899 O O . TRP A 1 113 ? 3.744 -3.134 -9.137 1.00 91.81 113 TRP A O 1
ATOM 909 N N . THR A 1 114 ? 1.839 -4.117 -8.473 1.00 89.88 114 THR A N 1
ATOM 910 C CA . THR A 1 114 ? 2.069 -5.372 -9.197 1.00 89.88 114 THR A CA 1
ATOM 911 C C . THR A 1 114 ? 2.098 -5.132 -10.705 1.00 89.88 114 THR A C 1
ATOM 913 O O . THR A 1 114 ? 3.018 -5.586 -11.379 1.00 89.88 114 THR A O 1
ATOM 916 N N . VAL A 1 115 ? 1.140 -4.367 -11.237 1.00 90.69 115 VAL A N 1
ATOM 917 C CA . VAL A 1 115 ? 1.088 -4.013 -12.665 1.00 90.69 115 VAL A CA 1
ATOM 918 C C . VAL A 1 115 ? 2.316 -3.199 -13.076 1.00 90.69 115 VAL A C 1
ATOM 920 O O . VAL A 1 115 ? 2.955 -3.517 -14.080 1.00 90.69 115 VAL A O 1
ATOM 923 N N . VAL A 1 116 ? 2.682 -2.183 -12.289 1.00 90.50 116 VAL A N 1
ATOM 924 C CA . VAL A 1 116 ? 3.868 -1.352 -12.551 1.00 90.50 116 VAL A CA 1
ATOM 925 C C . VAL A 1 116 ? 5.145 -2.189 -12.498 1.00 90.50 116 VAL A C 1
ATOM 927 O O . VAL A 1 116 ? 5.963 -2.108 -13.410 1.00 90.50 116 VAL A O 1
ATOM 930 N N . PHE A 1 117 ? 5.296 -3.046 -11.487 1.00 89.94 117 PHE A N 1
ATOM 931 C CA . PHE A 1 117 ? 6.452 -3.926 -11.343 1.00 89.94 117 PHE A CA 1
ATOM 932 C C . PHE A 1 117 ? 6.595 -4.876 -12.536 1.00 89.94 117 PHE A C 1
ATOM 934 O O . PHE A 1 117 ? 7.675 -4.961 -13.114 1.00 89.94 117 PHE A O 1
ATOM 941 N N . ILE A 1 118 ? 5.507 -5.532 -12.961 1.00 89.31 118 ILE A N 1
ATOM 942 C CA . ILE A 1 118 ? 5.513 -6.413 -14.140 1.00 89.31 118 ILE A CA 1
ATOM 943 C C . ILE A 1 118 ? 5.967 -5.645 -15.383 1.00 89.31 118 ILE A C 1
ATOM 945 O O . ILE A 1 118 ? 6.784 -6.157 -16.145 1.00 89.31 118 ILE A O 1
ATOM 949 N N . LYS A 1 119 ? 5.493 -4.410 -15.582 1.00 86.31 119 LYS A N 1
ATOM 950 C CA . LYS A 1 119 ? 5.919 -3.582 -16.717 1.00 86.31 119 LYS A CA 1
ATOM 951 C C . LYS A 1 119 ? 7.391 -3.204 -16.666 1.00 86.31 119 LYS A C 1
ATOM 953 O O . LYS A 1 119 ? 8.069 -3.309 -17.684 1.00 86.31 119 LYS A O 1
ATOM 958 N N . VAL A 1 120 ? 7.883 -2.777 -15.506 1.00 87.25 120 VAL A N 1
ATOM 959 C CA . VAL A 1 120 ? 9.296 -2.420 -15.324 1.00 87.25 120 VAL A CA 1
ATOM 960 C C . VAL A 1 120 ? 10.187 -3.634 -15.589 1.00 87.25 120 VAL A C 1
ATOM 962 O O . VAL A 1 120 ? 11.170 -3.516 -16.313 1.00 87.25 120 VAL A O 1
ATOM 965 N N . VAL A 1 121 ? 9.814 -4.813 -15.083 1.00 87.31 121 VAL A N 1
ATOM 966 C CA . VAL A 1 121 ? 10.550 -6.065 -15.321 1.00 87.31 121 VAL A CA 1
ATOM 967 C C . VAL A 1 121 ? 10.491 -6.489 -16.790 1.00 87.31 121 VAL A C 1
ATOM 969 O O . VAL A 1 121 ? 11.525 -6.824 -17.362 1.00 87.31 121 VAL A O 1
ATOM 972 N N . ALA A 1 122 ? 9.317 -6.435 -17.426 1.00 86.31 122 ALA A N 1
ATOM 973 C CA . ALA A 1 122 ? 9.169 -6.763 -18.845 1.00 86.31 122 ALA A CA 1
ATOM 974 C C . ALA A 1 122 ? 10.056 -5.864 -19.715 1.00 86.31 122 ALA A C 1
ATOM 976 O O . ALA A 1 122 ? 10.812 -6.361 -20.548 1.00 86.31 122 ALA A O 1
ATOM 977 N N . ARG A 1 123 ? 10.047 -4.553 -19.445 1.00 81.25 123 ARG A N 1
ATOM 978 C CA . ARG A 1 123 ? 10.906 -3.583 -20.126 1.00 81.25 123 ARG A CA 1
ATOM 979 C C . ARG A 1 123 ? 12.387 -3.855 -19.877 1.00 81.25 123 ARG A C 1
ATOM 981 O O . ARG A 1 123 ? 13.175 -3.786 -20.814 1.00 81.25 123 ARG A O 1
ATOM 988 N N . PHE A 1 124 ? 12.767 -4.196 -18.647 1.00 80.50 124 PHE A N 1
ATOM 989 C CA . PHE A 1 124 ? 14.144 -4.559 -18.307 1.00 80.50 124 PHE A CA 1
ATOM 990 C C . PHE A 1 124 ? 14.642 -5.773 -19.112 1.00 80.50 124 PHE A C 1
ATOM 992 O O . PHE A 1 124 ? 15.828 -5.876 -19.409 1.00 80.50 124 PHE A O 1
ATOM 999 N N . TRP A 1 125 ? 13.737 -6.669 -19.516 1.00 82.88 125 TRP A N 1
ATOM 1000 C CA . TRP A 1 125 ? 14.016 -7.799 -20.410 1.00 82.88 125 TRP A CA 1
ATOM 1001 C C . TRP A 1 125 ? 13.759 -7.513 -21.899 1.00 82.88 125 TRP A C 1
ATOM 1003 O O . TRP A 1 125 ? 13.832 -8.429 -22.715 1.00 82.88 125 TRP A O 1
ATOM 1013 N N . GLY A 1 126 ? 13.483 -6.262 -22.279 1.00 78.88 126 GLY A N 1
ATOM 1014 C CA . GLY A 1 126 ? 13.281 -5.853 -23.673 1.00 78.88 126 GLY A CA 1
ATOM 1015 C C . GLY A 1 126 ? 11.894 -6.163 -24.247 1.00 78.88 126 GLY A C 1
ATOM 1016 O O . GLY A 1 126 ? 11.717 -6.122 -25.461 1.00 78.88 126 GLY A O 1
ATOM 1017 N N . VAL A 1 127 ? 10.907 -6.473 -23.402 1.00 78.38 127 VAL A N 1
ATOM 1018 C CA . VAL A 1 127 ? 9.517 -6.729 -23.804 1.00 78.38 127 VAL A CA 1
ATOM 1019 C C . VAL A 1 127 ? 8.660 -5.496 -23.513 1.00 78.38 127 VAL A C 1
ATOM 1021 O O . VAL A 1 127 ? 8.445 -5.132 -22.355 1.00 78.38 127 VAL A O 1
ATOM 1024 N N . GLU A 1 128 ? 8.126 -4.856 -24.554 1.00 71.44 128 GLU A N 1
ATOM 1025 C CA . GLU A 1 128 ? 7.198 -3.731 -24.402 1.00 71.44 128 GLU A CA 1
ATOM 1026 C C . GLU A 1 128 ? 5.755 -4.227 -24.236 1.00 71.44 128 GLU A C 1
ATOM 1028 O O . GLU A 1 128 ? 5.140 -4.753 -25.162 1.00 71.44 128 GLU A O 1
ATOM 1033 N N . LEU A 1 129 ? 5.196 -4.050 -23.036 1.00 74.19 129 LEU A N 1
ATOM 1034 C CA . LEU A 1 129 ? 3.782 -4.318 -22.770 1.00 74.19 129 LEU A CA 1
ATOM 1035 C C . LEU A 1 129 ? 2.954 -3.036 -22.989 1.00 74.19 129 LEU A C 1
ATOM 1037 O O . LEU A 1 129 ? 3.208 -2.039 -22.293 1.00 74.19 129 LEU A O 1
ATOM 1041 N N . PRO A 1 130 ? 1.933 -3.040 -23.872 1.00 65.38 130 PRO A N 1
ATOM 1042 C CA . PRO A 1 130 ? 1.097 -1.865 -24.124 1.00 65.38 130 PRO A CA 1
ATOM 1043 C C . PRO A 1 130 ? 0.396 -1.393 -22.841 1.00 65.38 130 PRO A C 1
ATOM 1045 O O . PRO A 1 130 ? 0.103 -2.186 -21.940 1.00 65.38 130 PRO A O 1
ATOM 1048 N N . MET A 1 131 ? 0.206 -0.080 -22.673 1.00 57.59 131 MET A N 1
ATOM 1049 C CA . MET A 1 131 ? -0.751 0.427 -21.676 1.00 57.59 131 MET A CA 1
ATOM 1050 C C . MET A 1 131 ? -2.157 0.249 -22.241 1.00 57.59 131 MET A C 1
ATOM 1052 O O . MET A 1 131 ? -2.364 0.506 -23.424 1.00 57.59 131 MET A O 1
ATOM 1056 N N . ILE A 1 132 ? -3.072 -0.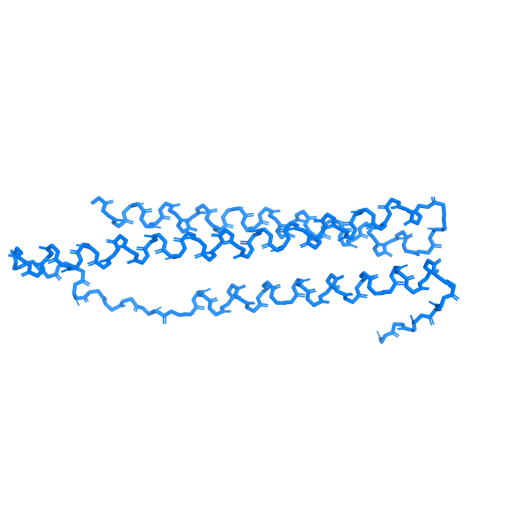238 -21.400 1.00 51.44 132 ILE A N 1
ATOM 1057 C CA . ILE A 1 132 ? -4.510 -0.079 -21.639 1.00 51.44 132 ILE A CA 1
ATOM 1058 C C . ILE A 1 132 ? -4.820 1.412 -21.535 1.00 51.44 132 ILE A C 1
ATOM 1060 O O . ILE A 1 132 ? -4.286 2.026 -20.580 1.00 51.44 132 ILE A O 1
#

Sequence (132 aa):
MAQNSAEHHDNLVWSVSTLTWGVSSVLLGFVLNNITDNELGVIILLFCLIGVFLILCSWLFARQFRSIRNQKYVRCKELEAELGLVQHTNIKHQNGSQSALYSIIMLLFITTWTVVFIKVVARFWGVELPMI